Protein AF-A0A4Q2YM84-F1 (afdb_monomer_lite)

Foldseek 3Di:
DPPPDVLLVVVLVVVVVVVVVCVVVPAQEDEAEPLLVVLCVSVVHPDDDPSSVVSSVVVVVSQVVVQVVCVVDPRRRYYHYDDDD

Sequence (85 aa):
MEAGNGFELAFFETLRTELVELRTAGAEEIRFTGLRESSLILRGTGKWNKQCEILLTEIEAFLKAWDRDQSKDDRQLRLCVENEK

pLDDT: mean 80.9, std 14.17, range [36.0, 92.25]

Structure (mmCIF, N/CA/C/O backbone):
data_AF-A0A4Q2YM84-F1
#
_entry.id   AF-A0A4Q2YM84-F1
#
loop_
_atom_site.group_PDB
_a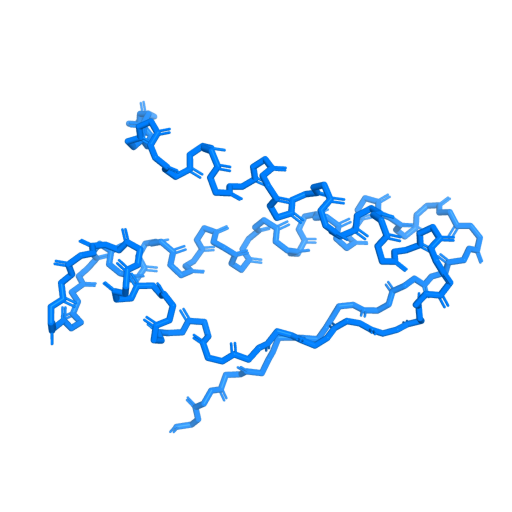tom_site.id
_atom_site.type_symbol
_atom_site.label_atom_id
_atom_site.label_alt_id
_atom_site.label_comp_id
_atom_site.label_asym_id
_atom_site.label_entity_id
_atom_site.label_seq_id
_atom_site.pdbx_PDB_ins_code
_atom_site.Cartn_x
_atom_site.Cartn_y
_atom_site.Cartn_z
_atom_site.occupancy
_atom_site.B_iso_or_equiv
_atom_site.auth_seq_id
_atom_site.auth_comp_id
_atom_site.auth_asym_id
_atom_site.auth_atom_id
_atom_site.pdbx_PDB_model_num
ATOM 1 N N . MET A 1 1 ? -0.897 20.368 -13.757 1.00 36.00 1 MET A N 1
ATOM 2 C CA . MET A 1 1 ? -1.473 19.096 -13.285 1.00 36.00 1 MET A CA 1
ATOM 3 C C . MET A 1 1 ? -1.503 18.170 -14.481 1.00 36.00 1 MET A C 1
ATOM 5 O O . MET A 1 1 ? -2.396 18.295 -15.307 1.00 36.00 1 MET A O 1
ATOM 9 N N . GLU A 1 2 ? -0.467 17.351 -14.648 1.00 41.91 2 GLU A N 1
ATOM 10 C CA . GLU A 1 2 ? -0.548 16.202 -15.552 1.00 41.91 2 GLU A CA 1
ATOM 11 C C . GLU A 1 2 ? -1.473 15.200 -14.865 1.00 41.91 2 GLU A C 1
ATOM 13 O O . GLU A 1 2 ? -1.214 14.801 -13.731 1.00 41.91 2 GLU A O 1
ATOM 18 N N . ALA A 1 3 ? -2.615 14.906 -15.483 1.00 47.28 3 ALA A N 1
ATOM 19 C CA . ALA A 1 3 ? -3.486 13.850 -14.999 1.00 47.28 3 ALA A CA 1
AT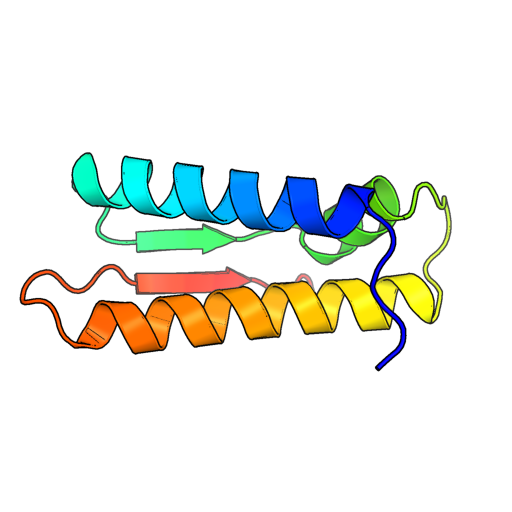OM 20 C C . ALA A 1 3 ? -2.698 12.539 -15.098 1.00 47.28 3 ALA A C 1
ATOM 22 O O . ALA A 1 3 ? -2.233 12.193 -16.187 1.00 47.28 3 ALA A O 1
ATOM 23 N N . GLY A 1 4 ? -2.516 11.860 -13.962 1.00 51.84 4 GLY A N 1
ATOM 24 C CA . GLY A 1 4 ? -1.961 10.511 -13.913 1.00 51.84 4 GLY A CA 1
ATOM 25 C C . GLY A 1 4 ? -2.669 9.609 -14.920 1.00 51.84 4 GLY A C 1
ATOM 26 O O . GLY A 1 4 ? -3.810 9.860 -15.327 1.00 51.84 4 GLY A O 1
ATOM 27 N N . ASN A 1 5 ? -1.972 8.578 -15.379 1.00 56.56 5 ASN A N 1
ATOM 28 C CA . ASN A 1 5 ? -2.564 7.653 -16.331 1.00 56.56 5 ASN A CA 1
ATOM 29 C C . ASN A 1 5 ? -3.835 7.030 -15.700 1.00 56.56 5 ASN A C 1
ATOM 31 O O . ASN A 1 5 ? -3.935 6.870 -14.485 1.00 56.56 5 ASN A O 1
ATOM 35 N N . GLY A 1 6 ? -4.848 6.689 -16.502 1.00 59.56 6 GLY A N 1
ATOM 36 C CA . GLY A 1 6 ? -6.132 6.195 -15.971 1.00 59.56 6 GLY A CA 1
ATOM 37 C C . GLY A 1 6 ? -6.035 4.924 -15.106 1.00 59.56 6 GLY A C 1
ATOM 38 O O . GLY A 1 6 ? -6.992 4.584 -14.417 1.00 59.56 6 GLY A O 1
ATOM 39 N N . PHE A 1 7 ? -4.890 4.234 -15.122 1.00 64.38 7 PHE A N 1
ATOM 40 C CA . PHE A 1 7 ? -4.627 3.035 -14.330 1.00 64.38 7 PHE A CA 1
ATOM 41 C C . PHE A 1 7 ? -4.304 3.361 -12.864 1.00 64.38 7 PHE A C 1
ATOM 43 O O . PHE A 1 7 ? -4.794 2.686 -11.963 1.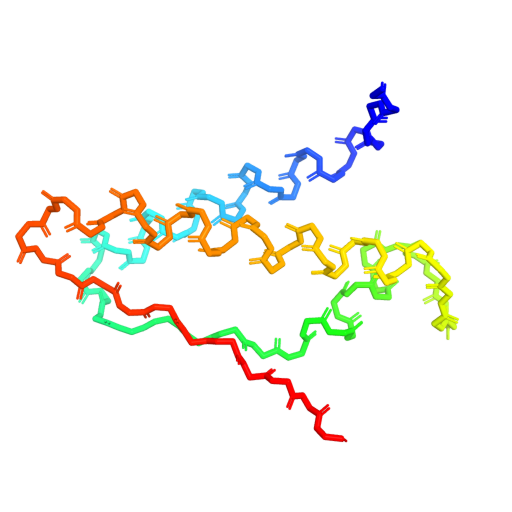00 64.38 7 PHE A O 1
ATOM 50 N N . GLU A 1 8 ? -3.547 4.431 -12.612 1.00 66.44 8 GLU A N 1
ATOM 51 C CA . GLU A 1 8 ? -3.242 4.907 -11.256 1.00 66.44 8 GLU A CA 1
ATOM 52 C C . GLU A 1 8 ? -4.517 5.279 -10.497 1.00 66.44 8 GLU A C 1
ATOM 54 O O . GLU A 1 8 ? -4.681 4.920 -9.335 1.00 66.44 8 GLU A O 1
ATOM 59 N N . LEU A 1 9 ? -5.470 5.919 -11.180 1.00 72.19 9 LEU A N 1
ATOM 60 C CA . LEU A 1 9 ? -6.775 6.265 -10.611 1.00 72.19 9 LEU A CA 1
ATOM 61 C C . LEU A 1 9 ? -7.557 5.026 -10.149 1.00 72.19 9 LEU A C 1
ATOM 63 O O . LEU A 1 9 ? -8.094 5.022 -9.044 1.00 72.19 9 LEU A O 1
ATOM 67 N N . ALA A 1 10 ? -7.584 3.961 -10.955 1.00 81.94 10 ALA A N 1
ATOM 68 C CA . ALA A 1 10 ? -8.254 2.716 -10.579 1.00 81.94 10 ALA A CA 1
ATOM 69 C C . ALA A 1 10 ? -7.569 2.024 -9.386 1.00 81.94 10 ALA A C 1
ATOM 71 O O . ALA A 1 10 ? -8.249 1.473 -8.517 1.00 81.94 10 ALA A O 1
ATOM 72 N N . PHE A 1 11 ? -6.234 2.087 -9.314 1.00 85.50 11 PHE A N 1
ATOM 73 C CA . PHE A 1 11 ? -5.474 1.581 -8.171 1.00 85.50 11 PHE A CA 1
ATOM 74 C C . PHE A 1 11 ? -5.837 2.322 -6.876 1.00 85.50 11 PHE A C 1
ATOM 76 O O . PHE A 1 11 ? -6.171 1.675 -5.885 1.00 85.50 11 PHE A O 1
ATOM 83 N N . PHE A 1 12 ? -5.833 3.660 -6.880 1.00 87.62 12 PHE A N 1
ATOM 84 C CA . PHE A 1 12 ? -6.141 4.449 -5.681 1.00 87.62 12 PHE A CA 1
ATOM 85 C C . PHE A 1 12 ? -7.584 4.259 -5.195 1.00 87.62 12 PHE A C 1
ATOM 87 O O . PHE A 1 12 ? -7.809 4.168 -3.988 1.00 87.62 12 PHE A O 1
ATOM 94 N N . GLU A 1 13 ? -8.555 4.143 -6.104 1.00 88.50 13 GLU A N 1
ATOM 95 C CA . GLU A 1 13 ? -9.949 3.848 -5.740 1.00 88.50 13 GLU A CA 1
ATOM 96 C C . GLU A 1 13 ? -10.106 2.445 -5.129 1.00 88.50 13 GLU A C 1
ATOM 98 O O . GLU A 1 13 ? -10.814 2.269 -4.132 1.00 88.50 13 GLU A O 1
ATOM 103 N N . THR A 1 14 ? -9.395 1.452 -5.673 1.00 90.25 14 THR A N 1
ATOM 104 C CA . THR A 1 14 ? -9.382 0.087 -5.119 1.00 90.25 14 THR A CA 1
ATOM 105 C C .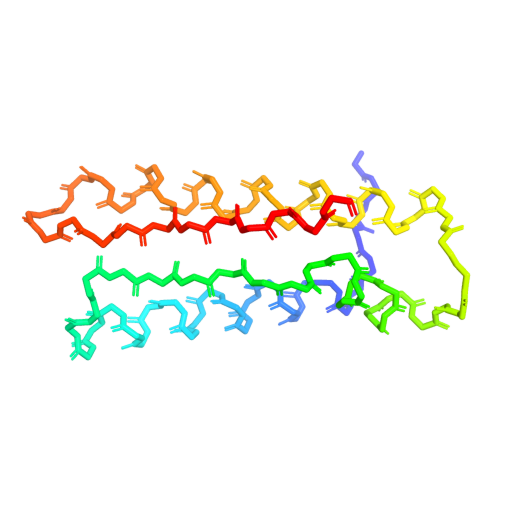 THR A 1 14 ? -8.759 0.082 -3.724 1.00 90.25 14 THR A C 1
ATOM 107 O O . THR A 1 14 ? -9.389 -0.374 -2.772 1.00 90.25 14 THR A O 1
ATOM 110 N N . LEU A 1 15 ? -7.580 0.693 -3.574 1.00 91.25 15 LEU A N 1
ATOM 111 C CA . LEU A 1 15 ? -6.877 0.813 -2.296 1.00 91.25 15 LEU A CA 1
ATOM 112 C C . LEU A 1 15 ? -7.734 1.518 -1.234 1.00 91.25 15 LEU A C 1
ATOM 114 O O . LEU A 1 15 ? -7.773 1.101 -0.078 1.00 91.25 15 LEU A O 1
ATOM 118 N N . ARG A 1 16 ? -8.454 2.579 -1.617 1.00 90.50 16 ARG A N 1
ATOM 119 C CA . ARG A 1 16 ? -9.387 3.276 -0.724 1.00 90.50 16 ARG A CA 1
ATOM 120 C C . ARG A 1 16 ? -10.498 2.354 -0.227 1.00 90.50 16 ARG A C 1
ATOM 122 O O . ARG A 1 16 ? -10.852 2.418 0.949 1.00 90.50 16 ARG A O 1
ATOM 129 N N . THR A 1 17 ? -11.063 1.555 -1.125 1.00 91.88 17 THR A N 1
ATOM 130 C CA . THR A 1 17 ? -12.163 0.639 -0.812 1.00 91.88 17 THR A CA 1
ATOM 131 C C . THR A 1 17 ? -11.696 -0.431 0.169 1.00 91.88 17 THR A C 1
ATOM 133 O O . THR A 1 17 ? -12.306 -0.582 1.225 1.00 91.88 17 THR A O 1
ATOM 136 N N . GLU A 1 18 ? -10.557 -1.073 -0.099 1.00 92.25 18 GLU A N 1
ATOM 137 C CA . GLU A 1 18 ? -9.985 -2.092 0.792 1.00 92.25 18 GLU A CA 1
ATOM 138 C C . GLU A 1 18 ? -9.661 -1.531 2.184 1.00 92.25 18 GLU A C 1
ATOM 140 O O . GLU A 1 18 ? -9.964 -2.153 3.201 1.00 92.25 18 GLU A O 1
ATOM 145 N N . LEU A 1 19 ? -9.102 -0.318 2.254 1.00 91.62 19 LEU A N 1
ATOM 146 C CA . LEU A 1 19 ? -8.841 0.370 3.520 1.00 91.62 19 LEU A CA 1
ATOM 147 C C . LEU A 1 19 ? -10.118 0.576 4.351 1.00 91.62 19 LEU A C 1
ATOM 149 O O . LEU A 1 19 ? -10.106 0.387 5.570 1.00 91.62 19 LEU A O 1
ATOM 153 N N . VAL A 1 20 ? -11.223 0.964 3.706 1.00 90.12 20 VAL A N 1
ATOM 154 C CA . VAL A 1 20 ? -12.523 1.128 4.372 1.00 90.12 20 VAL A CA 1
ATOM 155 C C . VAL A 1 20 ? -13.064 -0.220 4.837 1.00 90.12 20 VAL A C 1
ATOM 157 O O . VAL A 1 20 ? -13.499 -0.324 5.980 1.00 90.12 20 VAL A O 1
ATOM 160 N N . GLU A 1 21 ? -12.994 -1.258 4.006 1.00 92.19 21 GLU A N 1
ATOM 161 C CA . GLU A 1 21 ? -13.471 -2.599 4.361 1.00 92.19 21 GLU A CA 1
ATOM 162 C C . GLU A 1 21 ? -12.711 -3.184 5.556 1.00 92.19 21 GLU A C 1
ATOM 164 O O . GLU A 1 21 ? -13.335 -3.649 6.513 1.00 92.19 21 GLU A O 1
ATOM 169 N N . LEU A 1 22 ? -11.377 -3.090 5.556 1.00 90.12 22 LEU A N 1
ATOM 170 C CA . LEU A 1 22 ? -10.534 -3.527 6.672 1.00 90.12 22 LEU A CA 1
ATOM 171 C C . LEU A 1 22 ? -10.874 -2.770 7.960 1.00 90.12 22 LEU A C 1
ATOM 173 O O . LEU A 1 22 ? -10.974 -3.368 9.035 1.00 90.12 22 LEU A O 1
ATOM 177 N N . ARG A 1 23 ? -11.126 -1.462 7.857 1.00 86.44 23 ARG A N 1
ATOM 178 C CA . ARG A 1 23 ? -11.573 -0.648 8.989 1.00 86.44 23 ARG A CA 1
ATOM 179 C C . ARG A 1 23 ? -12.934 -1.097 9.513 1.00 86.44 23 ARG A C 1
ATOM 181 O O . ARG A 1 23 ? -13.098 -1.272 10.718 1.00 86.44 23 ARG A O 1
ATOM 188 N N . THR A 1 24 ? -13.911 -1.294 8.630 1.00 87.69 24 THR A N 1
ATOM 189 C CA . THR A 1 24 ? -15.257 -1.756 9.000 1.00 87.69 24 THR A CA 1
ATOM 190 C C . THR A 1 24 ? -15.227 -3.153 9.621 1.00 87.69 24 THR A C 1
ATOM 192 O O . THR A 1 24 ? -16.000 -3.424 10.539 1.00 87.69 24 THR A O 1
ATOM 195 N N . ALA A 1 25 ? -14.295 -4.007 9.197 1.00 90.06 25 ALA A N 1
ATOM 196 C CA . ALA A 1 25 ? -14.047 -5.313 9.802 1.00 90.06 25 ALA A CA 1
ATOM 197 C C . ALA A 1 25 ? -13.405 -5.239 11.204 1.00 90.06 25 ALA A C 1
ATOM 199 O O . ALA A 1 25 ? -13.331 -6.255 11.893 1.00 90.06 25 ALA A O 1
ATOM 200 N N . GLY A 1 26 ? -12.981 -4.052 11.653 1.00 87.19 26 GLY A N 1
ATOM 201 C CA . GLY A 1 26 ? -12.422 -3.824 12.984 1.00 87.19 26 GLY A CA 1
ATOM 202 C C . GLY A 1 26 ? -10.901 -3.931 13.060 1.00 87.19 26 GLY A C 1
ATOM 203 O O . GLY A 1 26 ? -10.378 -4.135 14.152 1.00 87.19 26 GLY A O 1
ATOM 204 N N . ALA A 1 27 ? -10.187 -3.802 11.937 1.00 88.56 27 ALA A N 1
ATOM 205 C CA . ALA A 1 27 ? -8.732 -3.706 11.972 1.00 88.56 27 ALA A CA 1
ATOM 206 C C . ALA A 1 27 ? -8.292 -2.483 12.798 1.00 88.56 27 ALA A C 1
ATOM 208 O O . ALA A 1 27 ? -8.814 -1.382 12.637 1.00 88.56 27 ALA A O 1
ATOM 209 N N . GLU A 1 28 ? -7.317 -2.675 13.682 1.00 85.19 28 GLU A N 1
ATOM 210 C CA . GLU A 1 28 ? -6.741 -1.597 14.500 1.00 85.19 28 GLU A CA 1
ATOM 211 C C . GLU A 1 28 ? -5.430 -1.067 13.900 1.00 85.19 28 GLU A C 1
ATOM 213 O O . GLU A 1 28 ?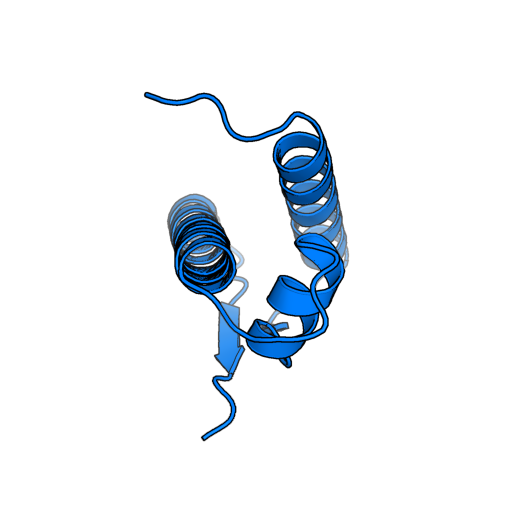 -5.046 0.080 14.128 1.00 85.19 28 GLU A O 1
ATOM 218 N N . GLU A 1 29 ? -4.760 -1.888 13.090 1.00 86.25 29 GLU A N 1
ATOM 219 C CA . GLU A 1 29 ? -3.513 -1.563 12.406 1.00 86.25 29 GLU A CA 1
ATOM 220 C C . GLU A 1 29 ? -3.510 -2.178 10.999 1.00 86.25 29 GLU A C 1
ATOM 222 O O . GLU A 1 29 ? -3.850 -3.350 10.828 1.00 86.25 29 GLU A O 1
ATOM 227 N N . ILE A 1 30 ? -3.096 -1.400 9.995 1.00 88.69 30 ILE A N 1
ATOM 228 C CA . ILE A 1 30 ? -2.829 -1.880 8.634 1.00 88.69 30 ILE A CA 1
ATOM 229 C C . ILE A 1 30 ? -1.374 -1.552 8.292 1.00 88.69 30 ILE A C 1
ATOM 231 O O . ILE A 1 30 ? -0.953 -0.392 8.348 1.00 88.69 30 ILE A O 1
ATOM 235 N N . ARG A 1 31 ? -0.604 -2.586 7.935 1.00 88.50 31 ARG A N 1
ATOM 236 C CA . ARG A 1 31 ? 0.807 -2.463 7.549 1.00 88.50 31 ARG A CA 1
ATOM 237 C C . ARG A 1 31 ? 0.976 -2.595 6.046 1.00 88.50 31 ARG A C 1
ATOM 239 O O . ARG A 1 31 ? 0.616 -3.613 5.462 1.00 88.50 31 ARG A O 1
ATOM 246 N N . PHE A 1 32 ? 1.582 -1.582 5.448 1.00 89.38 32 PHE A N 1
ATOM 247 C CA . PHE A 1 32 ? 2.002 -1.576 4.058 1.00 89.38 32 PHE A CA 1
ATOM 248 C C . PHE A 1 32 ? 3.477 -1.943 3.973 1.00 89.38 32 PHE A C 1
ATOM 250 O O . PHE A 1 32 ? 4.321 -1.302 4.598 1.00 89.38 32 PHE A O 1
ATOM 257 N N . THR A 1 33 ? 3.779 -2.961 3.175 1.00 89.50 33 THR A N 1
ATOM 258 C CA . THR A 1 33 ? 5.136 -3.462 2.930 1.00 89.50 33 THR A CA 1
ATOM 259 C C . THR A 1 33 ? 5.363 -3.574 1.423 1.00 89.50 33 THR A C 1
ATOM 261 O O . THR A 1 33 ? 4.403 -3.588 0.650 1.00 89.50 33 THR A O 1
ATOM 264 N N . GLY A 1 34 ? 6.622 -3.589 0.978 1.00 90.06 34 GLY A N 1
ATOM 265 C CA . GLY A 1 34 ? 6.944 -3.812 -0.436 1.00 90.06 34 GLY A CA 1
ATOM 266 C C . GLY A 1 34 ? 6.423 -2.732 -1.394 1.00 90.06 34 GLY A C 1
ATOM 267 O O . GLY A 1 34 ? 6.185 -3.010 -2.572 1.00 90.06 34 GLY A O 1
ATOM 268 N N . LEU A 1 35 ? 6.230 -1.486 -0.934 1.00 90.12 35 LEU A N 1
ATOM 269 C CA . LEU A 1 35 ? 5.701 -0.404 -1.783 1.00 90.12 35 LEU A CA 1
ATOM 270 C C . LEU A 1 35 ? 6.620 -0.085 -2.970 1.00 90.12 35 LEU A C 1
ATOM 272 O O . LEU A 1 35 ? 6.153 0.293 -4.047 1.00 90.12 35 LEU A O 1
ATOM 276 N N . ARG A 1 36 ? 7.931 -0.267 -2.795 1.00 89.06 36 ARG A N 1
ATOM 277 C CA . ARG A 1 36 ? 8.919 -0.087 -3.861 1.00 89.06 36 ARG A CA 1
ATOM 278 C C . ARG A 1 36 ? 8.746 -1.128 -4.967 1.00 89.06 36 ARG A C 1
ATOM 280 O O . ARG A 1 36 ? 8.695 -0.763 -6.140 1.00 89.06 36 ARG A O 1
ATOM 287 N N . GLU A 1 37 ? 8.630 -2.403 -4.606 1.00 89.88 37 GLU A N 1
ATOM 288 C CA . GLU A 1 37 ? 8.380 -3.483 -5.567 1.00 89.88 37 GLU A CA 1
ATOM 289 C C . GLU A 1 37 ? 7.013 -3.314 -6.238 1.00 89.88 37 GLU A C 1
ATOM 291 O O . GLU A 1 37 ? 6.909 -3.346 -7.464 1.00 89.88 37 GLU A O 1
ATOM 296 N N . SER A 1 38 ? 5.988 -2.994 -5.450 1.00 88.56 38 SER A N 1
ATOM 297 C CA . SER A 1 38 ? 4.649 -2.678 -5.954 1.00 88.56 38 SER A CA 1
ATOM 298 C C . SER A 1 38 ? 4.683 -1.544 -6.982 1.00 88.56 38 SER A C 1
ATOM 300 O O . SER A 1 38 ? 4.044 -1.636 -8.026 1.00 88.56 38 SER A O 1
ATOM 302 N N . SER A 1 39 ? 5.495 -0.507 -6.756 1.00 89.62 39 SER A N 1
ATOM 303 C CA . SER A 1 39 ? 5.650 0.606 -7.701 1.00 89.62 39 SER A CA 1
ATOM 304 C C . SER A 1 39 ? 6.299 0.180 -9.025 1.00 89.62 39 SER A C 1
ATOM 306 O O . SER A 1 39 ? 5.930 0.709 -10.072 1.00 89.62 39 SER A O 1
ATOM 308 N N . LEU A 1 40 ? 7.224 -0.789 -9.014 1.00 89.81 40 LEU A N 1
ATOM 309 C CA . LEU A 1 40 ? 7.789 -1.372 -10.242 1.00 89.81 40 LEU A CA 1
ATOM 310 C C . LEU A 1 40 ? 6.721 -2.130 -11.036 1.00 89.81 40 LEU A C 1
ATOM 312 O O . LEU A 1 40 ? 6.603 -1.937 -12.249 1.00 89.81 40 LEU A O 1
ATOM 316 N N . ILE A 1 41 ? 5.926 -2.949 -10.337 1.00 89.06 41 ILE A N 1
ATOM 317 C CA . ILE A 1 41 ? 4.834 -3.740 -10.919 1.00 89.06 41 ILE A CA 1
ATOM 318 C C . ILE A 1 41 ? 3.778 -2.813 -11.529 1.00 89.06 41 ILE A C 1
ATOM 320 O O . ILE A 1 41 ? 3.438 -2.962 -12.701 1.00 89.06 41 ILE A O 1
ATOM 324 N N . LEU A 1 42 ? 3.317 -1.811 -10.776 1.00 85.88 42 LEU A N 1
ATOM 325 C CA . LEU A 1 42 ? 2.305 -0.846 -11.220 1.00 85.88 42 LEU A CA 1
ATOM 326 C C . LEU A 1 42 ? 2.778 0.003 -12.407 1.00 85.88 42 LEU A C 1
ATOM 328 O O . LEU A 1 42 ? 1.983 0.349 -13.279 1.00 85.88 42 LEU A O 1
ATOM 332 N N . ARG A 1 43 ? 4.075 0.324 -12.477 1.00 87.00 43 ARG A N 1
ATOM 333 C CA . ARG A 1 43 ? 4.674 1.013 -13.631 1.00 87.00 43 ARG A CA 1
ATOM 334 C C . ARG A 1 43 ? 5.003 0.082 -14.799 1.00 87.00 43 ARG A C 1
ATOM 336 O O . ARG A 1 43 ? 5.388 0.578 -15.855 1.00 87.00 43 ARG A O 1
ATOM 343 N N . GLY A 1 44 ? 4.886 -1.236 -14.628 1.00 87.69 44 GLY A N 1
ATOM 344 C CA . GLY A 1 44 ? 5.223 -2.223 -15.654 1.00 87.69 44 GLY A CA 1
ATOM 345 C C . GLY A 1 44 ? 6.696 -2.189 -16.074 1.00 87.69 44 GLY A C 1
ATOM 346 O O . GLY A 1 44 ? 7.014 -2.481 -17.226 1.00 87.69 44 GLY A O 1
ATOM 347 N N . THR A 1 45 ? 7.601 -1.796 -15.172 1.00 87.31 45 THR A N 1
ATOM 348 C CA . THR A 1 45 ? 9.037 -1.663 -15.462 1.00 87.31 45 THR A CA 1
ATOM 349 C C . THR A 1 45 ? 9.864 -2.631 -14.628 1.00 87.31 45 THR A C 1
ATOM 351 O O . THR A 1 45 ? 9.679 -2.762 -13.424 1.00 87.31 45 THR A O 1
ATOM 354 N N . GLY A 1 46 ? 10.845 -3.276 -15.263 1.00 87.50 46 GLY A N 1
ATOM 355 C CA . GLY A 1 46 ? 11.804 -4.148 -14.576 1.00 87.50 46 GLY A CA 1
ATOM 356 C C . GLY A 1 46 ? 12.939 -3.398 -13.868 1.00 87.50 46 GLY A C 1
ATOM 357 O O . GLY A 1 46 ? 13.798 -4.027 -13.257 1.00 87.50 46 GLY A O 1
ATOM 358 N N . LYS A 1 47 ? 13.001 -2.064 -13.987 1.00 92.12 47 LYS A N 1
ATOM 359 C CA . LYS A 1 47 ? 14.030 -1.229 -13.353 1.00 92.12 47 LYS A CA 1
ATOM 360 C C . LYS A 1 47 ? 13.425 0.010 -12.715 1.00 92.12 47 LYS A C 1
ATOM 362 O O . LYS A 1 47 ? 12.542 0.646 -13.293 1.00 92.12 47 LYS A O 1
ATOM 367 N N . TRP A 1 48 ? 13.980 0.375 -11.562 1.00 91.56 48 TRP A N 1
ATOM 368 C CA . TRP A 1 48 ? 13.618 1.592 -10.846 1.00 91.56 48 TRP A CA 1
ATOM 369 C C . TRP A 1 48 ? 13.963 2.830 -11.673 1.00 91.56 48 TRP A C 1
ATOM 371 O O . TRP A 1 48 ? 15.065 2.939 -12.214 1.00 91.56 48 TRP A O 1
ATOM 381 N N . ASN A 1 49 ? 13.014 3.755 -11.780 1.00 90.31 49 ASN A N 1
ATOM 382 C CA . ASN A 1 49 ? 13.167 4.996 -12.526 1.00 90.31 49 ASN A CA 1
ATOM 383 C C . ASN A 1 49 ? 12.396 6.137 -11.841 1.00 90.31 49 ASN A C 1
ATOM 385 O O . ASN A 1 49 ? 11.640 5.917 -10.894 1.00 90.31 49 ASN A O 1
ATOM 389 N N . LYS A 1 50 ? 12.540 7.356 -12.366 1.00 91.00 50 LYS A N 1
ATOM 390 C CA . LYS A 1 50 ? 11.881 8.554 -11.825 1.00 91.00 50 LYS A CA 1
ATOM 391 C C . LYS A 1 50 ? 10.351 8.430 -11.745 1.00 91.00 50 LYS A C 1
ATOM 393 O O . LYS A 1 50 ? 9.736 8.995 -10.852 1.00 91.00 50 LYS A O 1
ATOM 398 N N . GLN A 1 51 ? 9.722 7.684 -12.652 1.00 87.00 51 GLN A N 1
ATOM 399 C CA . GLN A 1 51 ? 8.271 7.470 -12.619 1.00 87.00 51 GLN A CA 1
ATOM 400 C C . GLN A 1 51 ? 7.856 6.541 -11.468 1.00 87.00 51 GLN A C 1
ATOM 402 O O . GLN A 1 51 ? 6.775 6.714 -10.908 1.00 87.00 51 GLN A O 1
ATOM 407 N N . CYS A 1 52 ? 8.708 5.582 -11.089 1.00 89.94 52 CYS A N 1
ATOM 408 C CA . CYS A 1 52 ? 8.503 4.757 -9.897 1.00 89.94 52 CYS A CA 1
ATOM 409 C C . CYS A 1 52 ? 8.635 5.591 -8.617 1.00 89.94 52 CYS A C 1
ATOM 411 O O . CYS A 1 52 ? 7.827 5.430 -7.712 1.00 89.94 52 CYS A O 1
ATOM 413 N N . GLU A 1 53 ? 9.602 6.515 -8.559 1.00 91.25 53 GLU A N 1
ATOM 414 C CA . GLU A 1 53 ? 9.765 7.444 -7.426 1.00 91.25 53 GLU A CA 1
ATOM 415 C C . GLU A 1 53 ? 8.550 8.352 -7.251 1.00 91.25 53 GLU A C 1
ATOM 417 O O . GLU A 1 53 ? 8.063 8.529 -6.134 1.00 91.25 53 GLU A O 1
ATOM 422 N N . ILE A 1 54 ? 8.043 8.898 -8.360 1.00 90.69 54 ILE A N 1
ATOM 423 C CA . ILE A 1 54 ? 6.825 9.712 -8.360 1.00 90.69 54 ILE A CA 1
ATOM 424 C C . ILE A 1 54 ? 5.644 8.881 -7.850 1.00 90.69 54 ILE A C 1
ATOM 426 O O . ILE A 1 54 ? 4.992 9.307 -6.903 1.00 90.69 54 ILE A O 1
ATOM 430 N N . LEU A 1 55 ? 5.433 7.673 -8.390 1.00 89.31 55 LEU A N 1
ATOM 431 C CA . LEU A 1 55 ? 4.316 6.819 -7.973 1.00 89.31 55 LEU A CA 1
ATOM 432 C C . LEU A 1 55 ? 4.402 6.433 -6.493 1.00 89.31 55 LEU A C 1
ATOM 434 O O . LEU A 1 55 ? 3.414 6.532 -5.777 1.00 89.31 55 LEU A O 1
ATOM 438 N N . LEU A 1 56 ? 5.581 6.030 -6.015 1.00 91.19 56 LEU A N 1
ATOM 439 C CA . LEU A 1 56 ? 5.782 5.704 -4.605 1.00 91.19 56 LEU A CA 1
ATOM 440 C C . LEU A 1 56 ? 5.441 6.902 -3.712 1.00 91.19 56 LEU A C 1
ATOM 442 O O . LEU A 1 56 ? 4.740 6.751 -2.715 1.00 91.19 56 LEU A O 1
ATOM 446 N N . THR A 1 57 ? 5.883 8.099 -4.103 1.00 91.38 57 THR A N 1
ATOM 447 C CA . THR A 1 57 ? 5.582 9.339 -3.377 1.00 91.38 57 THR A CA 1
ATOM 448 C C . THR A 1 57 ? 4.079 9.630 -3.361 1.00 91.38 57 THR A C 1
ATOM 450 O O . THR A 1 57 ? 3.545 10.047 -2.334 1.00 91.38 57 THR A O 1
ATOM 453 N N . GLU A 1 58 ? 3.378 9.394 -4.472 1.00 91.50 58 GLU A N 1
ATOM 454 C CA . GLU A 1 58 ? 1.922 9.546 -4.565 1.00 91.50 58 GLU A CA 1
ATOM 455 C C . GLU A 1 58 ? 1.186 8.540 -3.668 1.00 91.50 58 GLU A C 1
ATOM 457 O O . GLU A 1 58 ? 0.265 8.931 -2.951 1.00 91.50 58 GLU A O 1
ATOM 462 N N . ILE A 1 59 ? 1.635 7.280 -3.629 1.00 90.75 59 ILE A N 1
ATOM 463 C CA . ILE A 1 59 ? 1.094 6.244 -2.736 1.00 90.75 59 ILE A CA 1
ATOM 464 C C . ILE A 1 59 ? 1.288 6.633 -1.271 1.00 90.75 59 ILE A C 1
ATOM 466 O O . ILE A 1 59 ? 0.329 6.635 -0.499 1.00 90.75 59 ILE A O 1
ATOM 470 N N . GLU A 1 60 ? 2.497 7.028 -0.874 1.00 91.19 60 GLU A N 1
ATOM 471 C CA . GLU A 1 60 ? 2.756 7.470 0.497 1.00 91.19 60 GLU A CA 1
ATOM 472 C C . GLU A 1 60 ? 1.930 8.707 0.877 1.00 91.19 60 GLU A C 1
ATOM 474 O O . GLU A 1 60 ? 1.435 8.808 2.004 1.00 91.19 60 GLU A O 1
ATOM 479 N N . ALA A 1 61 ? 1.783 9.667 -0.041 1.00 90.69 61 ALA A N 1
ATOM 480 C CA . ALA A 1 61 ? 0.986 10.867 0.181 1.00 90.69 61 ALA A CA 1
ATOM 481 C C . ALA A 1 61 ? -0.502 10.533 0.347 1.00 90.69 61 ALA A C 1
ATOM 483 O O . ALA A 1 61 ? -1.147 11.070 1.250 1.00 90.69 61 ALA A O 1
ATOM 484 N N . PHE A 1 62 ? -1.024 9.617 -0.472 1.00 90.75 62 PHE A N 1
ATOM 485 C CA . PHE A 1 62 ? -2.391 9.118 -0.373 1.00 90.75 62 PHE A CA 1
ATOM 486 C C . PHE A 1 62 ? -2.654 8.466 0.991 1.00 90.75 62 PHE A C 1
ATOM 488 O O . PHE A 1 62 ? -3.599 8.852 1.679 1.00 90.75 62 PHE A O 1
ATOM 495 N N . LEU A 1 63 ? -1.784 7.550 1.430 1.00 90.19 63 LEU A N 1
ATOM 496 C CA . LEU A 1 63 ? -1.928 6.864 2.720 1.00 90.19 63 LEU A CA 1
ATOM 497 C C . LEU A 1 63 ? -1.893 7.849 3.897 1.00 90.19 63 LEU A C 1
ATOM 499 O O . LEU A 1 63 ? -2.742 7.792 4.784 1.00 90.19 63 LEU A O 1
ATOM 503 N N . LYS A 1 64 ? -0.963 8.815 3.876 1.00 88.44 64 LYS A N 1
ATOM 504 C CA . LYS A 1 64 ? -0.880 9.875 4.899 1.00 88.44 64 LYS A CA 1
ATOM 505 C C . LYS A 1 64 ? -2.119 10.771 4.913 1.00 88.44 64 LYS A C 1
ATOM 507 O O . LYS A 1 64 ? -2.529 11.227 5.979 1.00 88.44 64 LYS A O 1
ATOM 512 N N . ALA A 1 65 ? -2.687 11.078 3.748 1.00 88.12 65 ALA A N 1
ATOM 513 C CA . ALA A 1 65 ? -3.905 11.876 3.655 1.00 88.12 65 ALA A CA 1
ATOM 514 C C . ALA A 1 65 ? -5.116 11.113 4.207 1.00 88.12 65 ALA A C 1
ATOM 516 O O . ALA A 1 65 ? -5.900 11.691 4.958 1.00 88.12 65 ALA A O 1
ATOM 517 N N . TRP A 1 66 ? -5.226 9.820 3.891 1.00 86.94 66 TRP A N 1
ATOM 518 C CA . TRP A 1 66 ? -6.289 8.959 4.401 1.00 86.94 66 TRP A CA 1
ATOM 519 C C . TRP A 1 66 ? -6.229 8.830 5.929 1.00 86.94 66 TRP A C 1
ATOM 521 O O . TRP A 1 66 ? -7.223 9.107 6.593 1.00 86.94 66 TRP A O 1
ATOM 531 N N . ASP A 1 67 ? -5.058 8.527 6.500 1.00 84.12 67 ASP A N 1
ATOM 532 C CA . ASP A 1 67 ? -4.852 8.395 7.955 1.00 84.12 67 ASP A CA 1
ATOM 533 C C . ASP A 1 67 ? -5.265 9.666 8.731 1.00 84.12 67 ASP A C 1
ATOM 535 O O . ASP A 1 67 ? -5.959 9.616 9.754 1.00 84.12 67 ASP A O 1
ATOM 539 N N . ARG A 1 68 ? -4.931 10.842 8.181 1.00 82.31 68 ARG A N 1
ATOM 540 C CA . ARG A 1 68 ? -5.346 12.141 8.738 1.00 82.31 68 ARG A CA 1
ATOM 541 C C . ARG A 1 68 ? -6.853 12.367 8.683 1.00 82.31 68 ARG A C 1
ATOM 543 O O . ARG A 1 68 ? -7.398 12.959 9.613 1.00 82.31 68 ARG A O 1
ATOM 550 N N . ASP A 1 69 ? -7.515 11.948 7.608 1.00 80.94 69 ASP A N 1
ATOM 551 C CA . ASP A 1 69 ? -8.966 12.090 7.463 1.00 80.94 69 ASP A CA 1
ATOM 552 C C . ASP A 1 69 ? -9.718 11.183 8.451 1.00 80.94 69 ASP A C 1
ATOM 554 O O . ASP A 1 69 ? -10.710 11.600 9.049 1.00 80.94 69 ASP A O 1
ATOM 558 N N . GLN A 1 70 ? -9.183 9.984 8.713 1.00 69.62 70 GLN A N 1
ATOM 559 C CA . GLN A 1 70 ? -9.775 9.028 9.656 1.00 69.62 70 GLN A CA 1
ATOM 560 C C . GLN A 1 70 ? -9.588 9.410 11.131 1.00 69.62 70 GLN A C 1
ATOM 562 O O . GLN A 1 70 ? -10.385 9.000 11.971 1.00 69.62 70 GLN A O 1
ATOM 567 N N . SER A 1 71 ? -8.590 10.232 11.469 1.00 59.72 71 SER A N 1
ATOM 568 C CA . SER A 1 71 ? -8.315 10.660 12.854 1.00 59.72 71 SER A CA 1
ATOM 569 C C . SER A 1 71 ? -9.428 11.512 13.500 1.00 59.72 71 SER A C 1
ATOM 571 O O . SER A 1 71 ? -9.297 11.921 14.651 1.00 59.72 71 SER A O 1
ATOM 573 N N . LYS A 1 72 ? -10.517 11.806 12.777 1.00 59.94 72 LYS A N 1
ATOM 574 C CA . LYS A 1 72 ? -11.705 12.514 13.287 1.00 59.94 72 LYS A CA 1
ATOM 575 C C . LYS A 1 72 ? -12.778 11.592 13.879 1.00 59.94 72 LYS A C 1
ATOM 577 O O . LYS A 1 72 ? -13.783 12.097 14.370 1.00 59.94 72 LYS A O 1
ATOM 582 N N . ASP A 1 73 ? -12.586 10.280 13.810 1.00 58.41 73 ASP A N 1
ATOM 583 C CA . ASP A 1 73 ? -13.572 9.268 14.185 1.00 58.41 73 ASP A CA 1
ATOM 584 C C . ASP A 1 73 ? -13.062 8.434 15.383 1.00 58.41 73 ASP A C 1
ATOM 586 O O . ASP A 1 73 ? -11.873 8.132 15.472 1.00 58.41 73 ASP A O 1
ATOM 590 N N . ASP A 1 74 ? -13.948 8.084 16.323 1.00 55.31 74 ASP A N 1
ATOM 591 C CA . ASP A 1 74 ? -13.620 7.604 17.688 1.00 55.31 74 ASP A CA 1
ATOM 592 C C . ASP A 1 74 ? -12.823 6.273 17.728 1.00 55.31 74 ASP A C 1
ATOM 594 O O . ASP A 1 74 ? -12.186 5.939 18.727 1.00 55.31 74 ASP A O 1
ATOM 598 N N . ARG A 1 75 ? -12.800 5.513 16.620 1.00 61.12 75 ARG A N 1
ATOM 599 C CA . ARG A 1 75 ? -11.950 4.321 16.425 1.00 61.12 75 ARG A CA 1
ATOM 600 C C . ARG A 1 75 ? -10.770 4.638 15.511 1.00 61.12 75 ARG A C 1
ATOM 602 O O . ARG A 1 75 ? -10.896 4.609 14.281 1.00 61.12 75 ARG A O 1
ATOM 609 N N . GLN A 1 76 ? -9.620 4.893 16.129 1.00 62.47 76 GLN A N 1
ATOM 610 C CA . GLN A 1 76 ? -8.370 5.205 15.442 1.00 62.47 76 GLN A CA 1
ATOM 611 C C . GLN A 1 76 ? -7.727 3.931 14.864 1.00 62.47 76 GLN A C 1
ATOM 613 O O . GLN A 1 76 ? -7.152 3.134 15.602 1.00 62.47 76 GLN A O 1
ATOM 618 N N . LEU A 1 77 ? -7.814 3.752 13.544 1.00 74.44 77 LEU A N 1
ATOM 619 C CA . LEU A 1 77 ? -7.043 2.748 12.806 1.00 74.44 77 LEU A CA 1
ATOM 620 C C . LEU A 1 77 ? -5.660 3.328 12.495 1.00 74.44 77 LEU A C 1
ATOM 622 O O . LEU A 1 77 ? -5.575 4.455 12.015 1.00 74.44 77 LEU A O 1
ATOM 626 N N . ARG A 1 78 ? -4.585 2.583 12.768 1.00 78.56 78 ARG A N 1
ATOM 627 C CA . ARG A 1 78 ? -3.205 3.032 12.522 1.00 78.56 78 ARG A CA 1
ATOM 628 C C . ARG A 1 78 ? -2.684 2.517 11.186 1.00 78.56 78 ARG A C 1
ATOM 630 O O . ARG A 1 78 ? -2.683 1.309 10.956 1.00 78.56 78 ARG A O 1
ATOM 637 N N . LEU A 1 79 ? -2.185 3.415 10.338 1.00 75.56 79 LEU A N 1
ATOM 638 C CA . LEU A 1 79 ? -1.436 3.033 9.141 1.00 75.56 79 LEU A CA 1
ATOM 639 C C . LEU A 1 79 ? 0.075 3.047 9.391 1.00 75.56 79 LEU A C 1
ATOM 641 O O . LEU A 1 79 ? 0.647 4.066 9.776 1.00 75.56 79 LEU A O 1
ATOM 645 N N . CYS A 1 80 ? 0.733 1.928 9.098 1.00 81.69 80 CYS A N 1
ATOM 646 C CA . CYS A 1 80 ? 2.185 1.788 9.178 1.00 81.69 80 CYS A CA 1
ATOM 647 C C . CYS A 1 80 ? 2.744 1.480 7.787 1.00 81.69 80 CYS A C 1
ATOM 649 O O . CYS A 1 80 ? 2.348 0.500 7.163 1.00 81.69 80 CYS A O 1
ATOM 651 N N . VAL A 1 81 ? 3.673 2.305 7.300 1.00 77.25 81 VAL A N 1
ATOM 652 C CA . VAL A 1 81 ? 4.394 2.062 6.043 1.00 77.25 81 VAL A CA 1
ATOM 653 C C . VAL A 1 81 ? 5.816 1.634 6.380 1.00 77.25 81 VAL A C 1
ATOM 655 O O . VAL A 1 81 ? 6.581 2.418 6.945 1.00 77.25 81 VAL A O 1
ATOM 658 N N . GLU A 1 82 ? 6.170 0.395 6.052 1.00 77.25 82 GLU A N 1
ATOM 659 C CA . GLU A 1 82 ? 7.523 -0.124 6.232 1.00 77.25 82 GLU A CA 1
ATOM 660 C C . GLU A 1 82 ? 8.318 0.060 4.936 1.00 77.25 82 GLU A C 1
ATOM 662 O O . GLU A 1 82 ? 7.992 -0.509 3.894 1.00 77.25 82 GL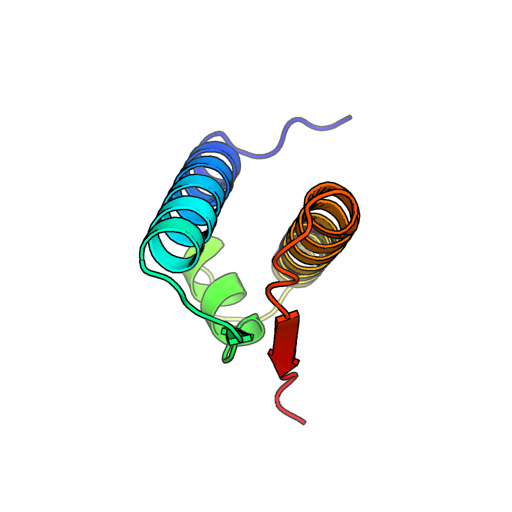U A O 1
ATOM 667 N N . ASN A 1 83 ? 9.377 0.869 5.008 1.00 55.22 83 ASN A N 1
ATOM 668 C CA . ASN A 1 83 ? 10.337 1.014 3.921 1.00 55.22 83 ASN A CA 1
ATOM 669 C C . ASN A 1 83 ? 11.439 -0.038 4.078 1.00 55.22 83 ASN A C 1
ATOM 671 O O . ASN A 1 83 ? 12.133 -0.073 5.097 1.00 55.22 83 ASN A O 1
ATOM 675 N N . GLU A 1 84 ? 11.600 -0.889 3.065 1.00 57.41 84 GLU A N 1
ATOM 676 C CA . GLU A 1 84 ? 12.722 -1.823 2.982 1.00 57.41 84 GLU A CA 1
ATOM 677 C C . GLU A 1 84 ? 14.028 -1.020 2.868 1.00 57.41 84 GLU A C 1
ATOM 679 O O . GLU A 1 84 ? 14.162 -0.163 1.989 1.00 57.41 84 GLU A O 1
ATOM 684 N N . LYS A 1 85 ? 14.944 -1.248 3.820 1.00 41.97 85 LYS A N 1
ATOM 685 C CA . LYS A 1 85 ? 16.254 -0.583 3.907 1.00 41.97 85 LYS A CA 1
ATOM 686 C C . LYS A 1 85 ? 17.156 -0.883 2.715 1.00 41.97 85 LYS A C 1
ATOM 688 O O . LYS A 1 85 ? 17.161 -2.045 2.257 1.00 41.97 85 LYS A O 1
#

Radius of gyration: 13.79 Å; chains: 1; bounding box: 32×24×34 Å

Secondary structure (DSSP, 8-state):
-PPPPHHHHHHHHHHHHHHHHHHHTT-SEEEE--HHHHHHHHTT-SS--HHHHHHHHHHHHHHHHHHHHHTTSSS-PEEEEPPP-